Protein AF-W6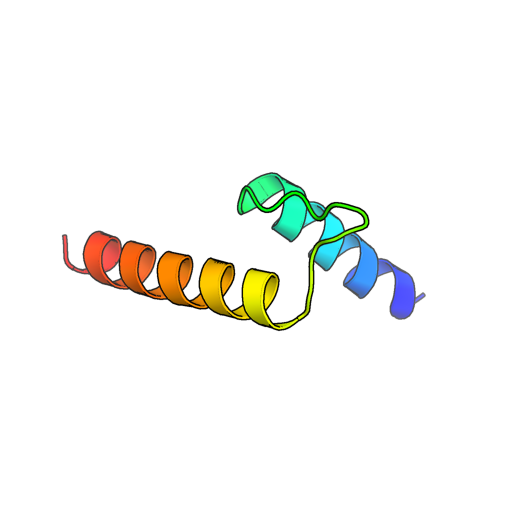TF37-F1 (afdb_monomer)

pLDDT: mean 80.72, std 11.69, range [52.62, 94.38]

Solvent-accessible surface area (backbone atoms only — not comparable to full-atom values): 2922 Å² total; per-residue (Å²): 121,72,70,55,57,57,52,53,48,52,52,51,47,29,68,74,68,72,55,81,85,53,100,81,61,47,76,63,58,56,52,51,50,55,51,55,49,50,57,52,52,55,58,65,69,73,112

InterPro domains:
  IPR000680 Borrelia lipoprotein [PF00921] (5-47)

Structure (mmCIF, N/CA/C/O backbone):
data_AF-W6TF37-F1
#
_entry.id   AF-W6TF37-F1
#
loop_
_atom_site.group_PDB
_atom_site.id
_atom_site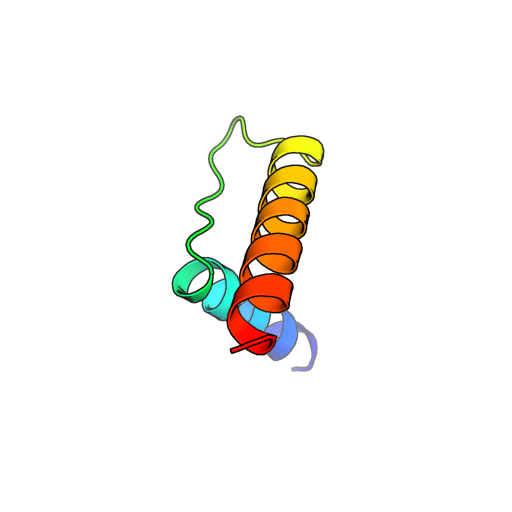.type_symbol
_atom_site.label_atom_id
_atom_site.label_alt_id
_atom_site.label_comp_id
_atom_site.label_asym_id
_atom_site.label_entity_id
_atom_site.label_seq_id
_atom_site.pdbx_PDB_ins_code
_atom_site.Cartn_x
_atom_site.Cartn_y
_atom_site.Cartn_z
_atom_site.occupancy
_atom_site.B_iso_or_equiv
_atom_site.auth_seq_id
_atom_site.auth_comp_id
_atom_site.auth_asym_id
_atom_site.auth_atom_id
_atom_site.pdbx_PDB_model_num
ATOM 1 N N . MET A 1 1 ? 26.035 -1.132 1.373 1.00 52.69 1 MET A N 1
ATOM 2 C CA . MET A 1 1 ? 25.184 -2.143 2.053 1.00 52.69 1 MET A CA 1
ATOM 3 C C . MET A 1 1 ? 23.892 -1.554 2.620 1.00 52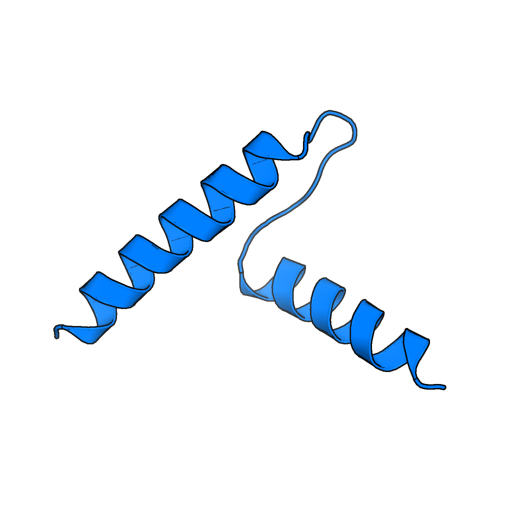.69 1 MET A C 1
ATOM 5 O O . MET A 1 1 ? 22.966 -2.319 2.840 1.00 52.69 1 MET A O 1
ATOM 9 N N . GLN A 1 2 ? 23.796 -0.235 2.821 1.00 52.62 2 GLN A N 1
ATOM 10 C CA . GLN A 1 2 ? 22.614 0.410 3.406 1.00 52.62 2 GLN A CA 1
ATOM 11 C C . GLN A 1 2 ? 21.394 0.419 2.462 1.00 52.62 2 GLN A C 1
ATOM 13 O O . GLN A 1 2 ? 20.272 0.227 2.918 1.00 52.62 2 GLN A O 1
ATOM 18 N N . ASP A 1 3 ? 21.620 0.479 1.145 1.00 54.69 3 ASP A N 1
ATOM 19 C CA . ASP A 1 3 ? 20.543 0.498 0.136 1.00 54.69 3 ASP A CA 1
ATOM 20 C C . ASP A 1 3 ? 19.787 -0.832 -0.005 1.00 54.69 3 ASP A C 1
ATOM 22 O O . ASP A 1 3 ? 18.645 -0.856 -0.451 1.00 54.69 3 ASP A O 1
ATOM 26 N N . ARG A 1 4 ? 20.392 -1.957 0.402 1.00 61.16 4 ARG A N 1
ATOM 27 C CA . ARG A 1 4 ? 19.744 -3.276 0.291 1.00 61.16 4 ARG A CA 1
ATOM 28 C C . ARG A 1 4 ? 18.667 -3.477 1.352 1.00 61.16 4 ARG A C 1
ATOM 30 O O . ARG A 1 4 ? 17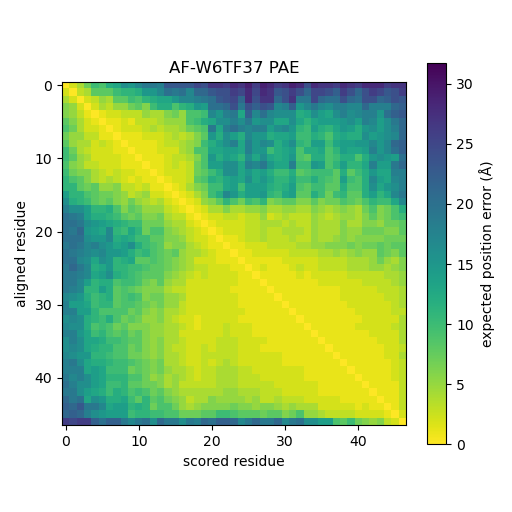.629 -4.039 1.047 1.00 61.16 4 ARG A O 1
ATOM 37 N N . VAL A 1 5 ? 18.884 -2.977 2.569 1.00 68.44 5 VAL A N 1
ATOM 38 C CA . VAL A 1 5 ? 17.940 -3.162 3.684 1.00 68.44 5 VAL A CA 1
ATOM 39 C C . VAL A 1 5 ? 16.653 -2.373 3.449 1.00 68.44 5 VAL A C 1
ATOM 41 O O . VAL A 1 5 ? 15.572 -2.878 3.729 1.00 68.44 5 VAL A O 1
ATOM 44 N N . PHE A 1 6 ? 16.756 -1.167 2.882 1.00 67.56 6 PHE A N 1
ATOM 45 C CA . PHE A 1 6 ? 15.585 -0.358 2.550 1.00 67.56 6 PHE A CA 1
ATOM 46 C C . PHE A 1 6 ? 14.751 -0.993 1.427 1.00 67.56 6 PHE A C 1
ATOM 48 O O . PHE A 1 6 ? 13.541 -1.128 1.579 1.00 67.56 6 PHE A O 1
ATOM 55 N N . CYS A 1 7 ? 15.379 -1.464 0.344 1.00 66.06 7 CYS A N 1
ATOM 56 C CA . CYS A 1 7 ? 14.664 -2.159 -0.732 1.00 66.06 7 CYS A CA 1
ATOM 57 C C . CYS A 1 7 ? 14.020 -3.468 -0.254 1.00 66.06 7 CYS A C 1
ATOM 59 O O . CYS A 1 7 ? 12.846 -3.691 -0.530 1.00 66.06 7 CYS A O 1
ATOM 61 N N . THR A 1 8 ? 14.734 -4.282 0.532 1.00 77.12 8 THR A N 1
ATOM 62 C CA . THR A 1 8 ? 14.182 -5.522 1.106 1.00 77.12 8 THR A CA 1
ATOM 63 C C . THR A 1 8 ? 13.040 -5.243 2.086 1.00 77.12 8 THR A C 1
ATOM 65 O O . THR A 1 8 ? 12.072 -5.995 2.132 1.00 77.12 8 THR A O 1
ATOM 68 N N . PHE A 1 9 ? 13.106 -4.149 2.850 1.00 76.62 9 PHE A N 1
ATOM 69 C CA . PHE A 1 9 ? 12.005 -3.730 3.716 1.00 76.62 9 PHE A CA 1
ATOM 70 C C . PHE A 1 9 ? 10.761 -3.340 2.907 1.00 76.62 9 PHE A C 1
ATOM 72 O O . PHE A 1 9 ? 9.657 -3.734 3.267 1.00 76.62 9 PHE A O 1
ATOM 79 N N . ILE A 1 10 ? 10.921 -2.618 1.794 1.00 71.88 10 ILE A N 1
ATOM 80 C CA . ILE A 1 10 ? 9.801 -2.256 0.915 1.00 71.88 10 ILE A CA 1
ATOM 81 C C . ILE A 1 10 ? 9.235 -3.480 0.179 1.00 71.88 10 ILE A C 1
ATOM 83 O O . ILE A 1 10 ? 8.015 -3.581 0.067 1.00 71.88 10 ILE A O 1
ATOM 87 N N . GLU A 1 11 ? 10.067 -4.428 -0.265 1.00 72.31 11 GLU A N 1
ATOM 88 C CA . GLU A 1 11 ? 9.606 -5.711 -0.827 1.00 72.31 11 GLU A CA 1
ATOM 89 C C . GLU A 1 11 ? 8.793 -6.507 0.203 1.00 72.31 11 GLU A C 1
ATOM 91 O O . GLU A 1 11 ? 7.655 -6.880 -0.071 1.00 72.31 11 GLU A O 1
ATOM 96 N N . LEU A 1 12 ? 9.314 -6.667 1.426 1.00 78.75 12 LEU A N 1
ATOM 97 C CA . LEU A 1 12 ? 8.618 -7.357 2.515 1.00 78.75 12 LEU A CA 1
ATOM 98 C C . LEU A 1 12 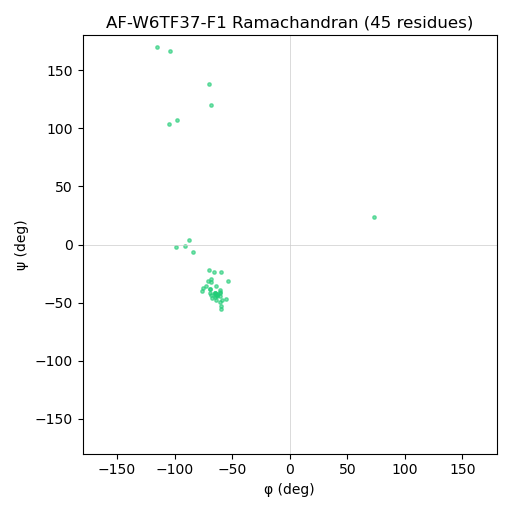? 7.291 -6.675 2.866 1.00 78.75 12 LEU A C 1
ATOM 100 O O . LEU A 1 12 ? 6.275 -7.338 3.052 1.00 78.75 12 LEU A O 1
ATOM 104 N N . MET A 1 13 ? 7.284 -5.346 2.963 1.00 73.62 13 MET A N 1
ATOM 105 C CA . MET A 1 13 ? 6.063 -4.594 3.247 1.00 73.62 13 MET A CA 1
ATOM 106 C C . MET A 1 13 ? 5.071 -4.639 2.089 1.00 73.62 13 MET A C 1
ATOM 108 O O . MET A 1 13 ? 3.872 -4.622 2.341 1.00 73.62 13 MET A O 1
ATOM 112 N N . SER A 1 14 ? 5.525 -4.760 0.844 1.00 69.56 14 SER A N 1
ATOM 113 C CA . SER A 1 14 ? 4.628 -4.928 -0.304 1.00 69.56 14 SER A CA 1
ATOM 114 C C . SER A 1 14 ? 3.937 -6.295 -0.279 1.00 69.56 14 SER A C 1
ATOM 116 O O . SER A 1 14 ? 2.720 -6.357 -0.470 1.00 69.56 14 SER A O 1
ATOM 118 N N . ASP A 1 15 ? 4.675 -7.357 0.065 1.00 70.81 15 ASP A N 1
ATOM 119 C CA . ASP A 1 15 ? 4.136 -8.716 0.219 1.00 70.81 15 ASP A CA 1
ATOM 120 C C . ASP A 1 15 ? 3.197 -8.846 1.429 1.00 70.81 15 ASP A C 1
ATOM 122 O O . ASP A 1 15 ? 2.125 -9.441 1.330 1.00 70.81 15 ASP A O 1
ATOM 126 N N . VAL A 1 16 ? 3.564 -8.266 2.577 1.00 71.12 16 VAL A N 1
ATOM 127 C CA . VAL A 1 16 ? 2.785 -8.378 3.824 1.00 71.12 16 VAL A CA 1
ATOM 128 C C . VAL A 1 16 ? 1.551 -7.484 3.804 1.00 71.12 16 VAL A C 1
ATOM 130 O O . VAL A 1 16 ? 0.486 -7.879 4.275 1.00 71.12 16 VAL A O 1
ATOM 133 N N . LEU A 1 17 ? 1.678 -6.266 3.275 1.00 76.81 17 LEU A N 1
ATOM 134 C CA . LEU A 1 17 ? 0.599 -5.285 3.320 1.00 76.81 17 LEU A CA 1
ATOM 135 C C . LEU A 1 17 ? -0.352 -5.422 2.138 1.00 76.81 17 LEU A C 1
ATOM 137 O O . LEU A 1 17 ? -1.270 -4.620 2.061 1.00 76.81 17 LEU A O 1
ATOM 141 N N . GLY A 1 18 ? -0.183 -6.417 1.259 1.00 80.56 18 GLY A N 1
ATOM 142 C CA . GLY A 1 18 ? -1.151 -6.779 0.218 1.00 80.56 18 GLY A CA 1
ATOM 143 C C . GLY A 1 18 ? -1.231 -5.796 -0.952 1.00 80.56 18 GLY A C 1
ATOM 144 O O . GLY A 1 18 ? -2.263 -5.724 -1.621 1.00 80.56 18 GLY A O 1
ATOM 145 N N . PHE A 1 19 ? -0.170 -5.021 -1.193 1.00 84.00 19 PHE A N 1
ATOM 146 C CA . PHE A 1 19 ? -0.125 -4.048 -2.281 1.00 84.00 19 PHE A CA 1
ATOM 147 C C . PHE A 1 19 ? 0.751 -4.542 -3.431 1.00 84.00 19 PHE A C 1
ATOM 149 O O . PHE A 1 19 ? 1.976 -4.468 -3.377 1.00 84.00 19 PHE A O 1
ATOM 156 N N . THR A 1 20 ? 0.121 -4.994 -4.513 1.00 83.06 20 THR A N 1
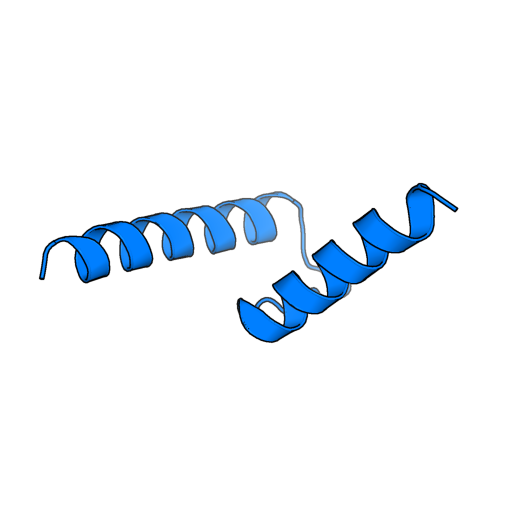ATOM 157 C CA . THR A 1 20 ? 0.823 -5.364 -5.748 1.00 83.06 20 THR A CA 1
AT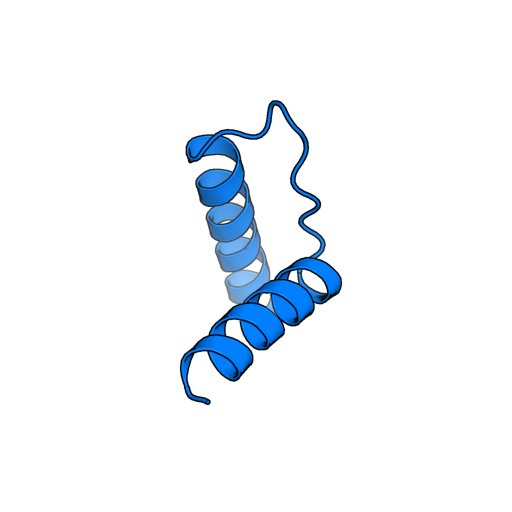OM 158 C C . THR A 1 20 ? 0.773 -4.214 -6.748 1.00 83.06 20 THR A C 1
ATOM 160 O O . THR A 1 20 ? -0.268 -3.955 -7.355 1.00 83.06 20 THR A O 1
ATOM 163 N N . ALA A 1 21 ? 1.906 -3.540 -6.953 1.00 80.00 21 ALA A N 1
ATOM 164 C CA . ALA A 1 21 ? 2.033 -2.524 -7.993 1.00 80.00 21 ALA A CA 1
ATOM 165 C C . ALA A 1 21 ? 2.026 -3.159 -9.399 1.00 80.00 21 ALA A C 1
ATOM 167 O O . ALA A 1 21 ? 2.664 -4.183 -9.642 1.00 80.00 21 ALA A O 1
ATOM 168 N N . LYS A 1 22 ? 1.315 -2.529 -10.335 1.00 84.62 22 LYS A N 1
ATOM 169 C CA . LYS A 1 22 ? 1.242 -2.869 -11.765 1.00 84.62 22 LYS A CA 1
ATOM 170 C C . LYS A 1 22 ? 1.832 -1.740 -12.615 1.00 84.62 22 LYS A C 1
ATOM 172 O O . LYS A 1 22 ? 2.087 -0.650 -12.111 1.00 84.62 22 LYS A O 1
ATOM 177 N N . VAL A 1 23 ? 2.027 -1.980 -13.915 1.00 84.12 23 VAL A N 1
ATOM 178 C CA . VAL A 1 23 ? 2.654 -1.005 -14.837 1.00 84.12 23 VAL A CA 1
ATOM 179 C C . VAL A 1 23 ? 1.895 0.328 -14.937 1.00 84.12 23 VAL A C 1
ATOM 181 O O . VAL A 1 23 ? 2.476 1.354 -15.271 1.00 84.12 23 VAL A O 1
ATOM 184 N N . ASP A 1 24 ? 0.600 0.313 -14.634 1.00 90.69 24 ASP A N 1
ATOM 185 C CA . ASP A 1 24 ? -0.321 1.449 -14.642 1.00 90.69 24 ASP A CA 1
ATOM 186 C C . ASP A 1 24 ? -0.564 2.049 -13.247 1.00 90.69 24 ASP A C 1
ATOM 188 O O . ASP A 1 24 ? -1.273 3.048 -13.113 1.00 90.69 24 ASP A O 1
ATOM 192 N N . THR A 1 25 ? 0.035 1.472 -12.202 1.00 87.25 25 THR A N 1
ATOM 193 C CA . THR A 1 25 ? -0.092 1.967 -10.830 1.00 87.25 25 THR A CA 1
ATOM 194 C C . THR A 1 25 ? 0.609 3.309 -10.692 1.00 87.25 25 THR A C 1
ATOM 196 O O . THR A 1 25 ? 1.820 3.429 -10.880 1.00 87.25 25 THR A O 1
ATOM 199 N N . ASN A 1 26 ? -0.153 4.336 -10.324 1.00 91.31 26 ASN A N 1
ATOM 200 C CA . ASN A 1 26 ? 0.363 5.685 -10.141 1.00 91.31 26 ASN A CA 1
ATOM 201 C C . ASN A 1 26 ? 0.516 6.038 -8.650 1.00 91.31 26 ASN A C 1
ATOM 203 O O . ASN A 1 26 ? -0.028 5.381 -7.763 1.00 91.31 26 ASN A O 1
ATOM 207 N N . LYS A 1 27 ? 1.241 7.127 -8.355 1.00 89.31 27 LYS A N 1
ATOM 208 C CA . LYS A 1 27 ? 1.533 7.571 -6.976 1.00 89.31 27 LYS A CA 1
ATOM 209 C C . LYS A 1 27 ? 0.276 7.745 -6.105 1.00 89.31 27 LYS A C 1
ATOM 211 O O . LYS A 1 27 ? 0.347 7.546 -4.894 1.00 89.31 27 LYS A O 1
ATOM 216 N N . ARG A 1 28 ? -0.865 8.120 -6.696 1.00 93.12 28 ARG A N 1
ATOM 217 C CA . ARG A 1 28 ? -2.129 8.295 -5.963 1.00 93.12 28 ARG A CA 1
ATOM 218 C C . ARG A 1 28 ? -2.729 6.957 -5.554 1.00 93.12 28 ARG A C 1
ATOM 220 O O . ARG A 1 28 ? -3.254 6.874 -4.453 1.00 93.12 28 ARG A O 1
ATOM 227 N N . ASP A 1 29 ? -2.603 5.923 -6.380 1.00 90.06 29 ASP A N 1
ATOM 228 C CA . ASP A 1 29 ? -3.111 4.583 -6.064 1.00 90.06 29 ASP A CA 1
ATOM 229 C C . ASP A 1 29 ? -2.381 4.015 -4.840 1.00 90.06 29 ASP A C 1
ATOM 231 O O . ASP A 1 29 ? -3.015 3.533 -3.902 1.00 90.06 29 ASP A O 1
ATOM 235 N N . VAL A 1 30 ? -1.054 4.193 -4.800 1.00 85.69 30 VAL A N 1
ATOM 236 C CA . VAL A 1 30 ? -0.204 3.853 -3.647 1.00 85.69 30 VAL A CA 1
ATOM 237 C C . VAL A 1 30 ? -0.646 4.633 -2.403 1.00 85.69 30 VAL A C 1
ATOM 239 O O . VAL A 1 30 ? -0.919 4.047 -1.358 1.00 85.69 30 VAL A O 1
ATOM 242 N N . GLY A 1 31 ? -0.759 5.962 -2.511 1.00 89.38 31 GLY A N 1
ATOM 243 C CA . GLY A 1 31 ? -1.151 6.816 -1.385 1.00 89.38 31 GLY A CA 1
ATOM 244 C C . GLY A 1 31 ? -2.537 6.477 -0.828 1.00 89.38 31 GLY A C 1
ATOM 245 O O . GLY A 1 31 ? -2.714 6.400 0.386 1.00 89.38 31 GLY A O 1
ATOM 246 N N . ASN A 1 32 ? -3.504 6.215 -1.708 1.00 93.50 32 ASN A N 1
ATOM 247 C CA . ASN A 1 32 ? -4.860 5.824 -1.329 1.00 93.50 32 ASN A CA 1
ATOM 248 C C . ASN A 1 32 ? -4.878 4.471 -0.611 1.00 93.50 32 ASN A C 1
ATOM 250 O O . ASN A 1 32 ? -5.573 4.328 0.397 1.00 93.50 32 ASN A O 1
ATOM 254 N N . TYR A 1 33 ? -4.098 3.502 -1.099 1.00 90.00 33 TYR A N 1
ATOM 255 C CA . TYR A 1 33 ? -3.994 2.184 -0.486 1.00 90.00 33 TYR A CA 1
ATOM 256 C C . TYR A 1 33 ? -3.494 2.266 0.960 1.00 90.00 33 TYR A C 1
ATOM 258 O O . TYR A 1 33 ? -4.178 1.819 1.882 1.00 90.00 33 TYR A O 1
ATOM 266 N N . PHE A 1 34 ? -2.337 2.899 1.174 1.00 88.94 34 PHE A N 1
ATOM 267 C CA . PHE A 1 34 ? -1.730 2.988 2.503 1.00 88.94 34 PHE A CA 1
ATOM 268 C C . PHE A 1 34 ? -2.536 3.864 3.469 1.00 88.94 34 PHE A C 1
ATOM 270 O O . PHE A 1 34 ? -2.602 3.549 4.655 1.00 88.94 34 PHE A O 1
ATOM 277 N N . ASN A 1 35 ? -3.219 4.904 2.979 1.00 93.19 35 ASN A N 1
ATOM 278 C CA . ASN A 1 35 ? -4.146 5.683 3.801 1.00 93.19 35 ASN A CA 1
ATOM 279 C C . ASN A 1 35 ? -5.340 4.826 4.265 1.00 93.19 35 ASN A C 1
ATOM 281 O O . ASN A 1 35 ? -5.649 4.769 5.455 1.00 93.19 35 ASN A O 1
ATOM 285 N N . SER A 1 36 ? -5.971 4.081 3.347 1.00 93.50 36 SER A N 1
ATOM 286 C CA . SER A 1 36 ? -7.063 3.166 3.706 1.00 93.50 36 SER A CA 1
ATOM 287 C C . SER A 1 36 ? -6.610 2.080 4.680 1.00 93.50 36 SER A C 1
ATOM 289 O O . SER A 1 36 ? -7.379 1.712 5.570 1.00 93.50 36 SER A O 1
ATOM 291 N N . LEU A 1 37 ? -5.398 1.556 4.504 1.00 89.50 37 LEU A N 1
ATOM 292 C CA . LEU A 1 37 ? -4.828 0.556 5.394 1.00 89.50 37 LEU A CA 1
ATOM 293 C C . LEU A 1 37 ? -4.604 1.125 6.800 1.00 89.50 37 LEU A C 1
ATOM 295 O O . LEU A 1 37 ? -5.021 0.496 7.768 1.00 89.50 37 LEU A O 1
ATOM 299 N N . GLY A 1 38 ? -4.043 2.333 6.911 1.00 89.19 38 GLY A N 1
ATOM 300 C CA . GLY A 1 38 ? -3.870 3.028 8.189 1.00 89.19 38 GLY A CA 1
ATOM 301 C C . GLY A 1 38 ? -5.184 3.183 8.955 1.00 89.19 38 GLY A C 1
ATOM 302 O O . GLY A 1 38 ? -5.256 2.808 10.120 1.00 89.1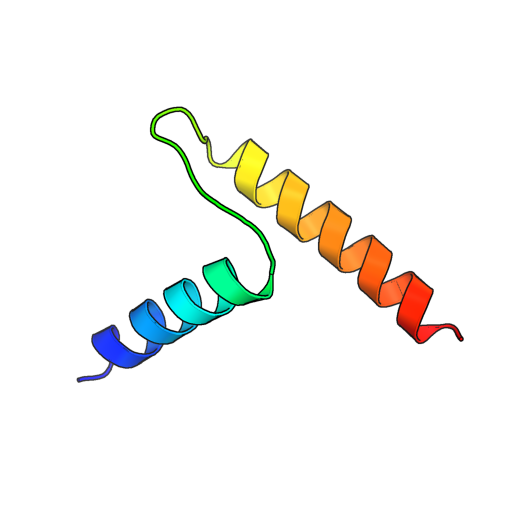9 38 GLY A O 1
ATOM 303 N N . VAL A 1 39 ? -6.258 3.616 8.283 1.00 94.38 39 VAL A N 1
ATOM 304 C CA . VAL A 1 39 ? -7.596 3.728 8.900 1.00 94.38 39 VAL A CA 1
ATOM 305 C C . VAL 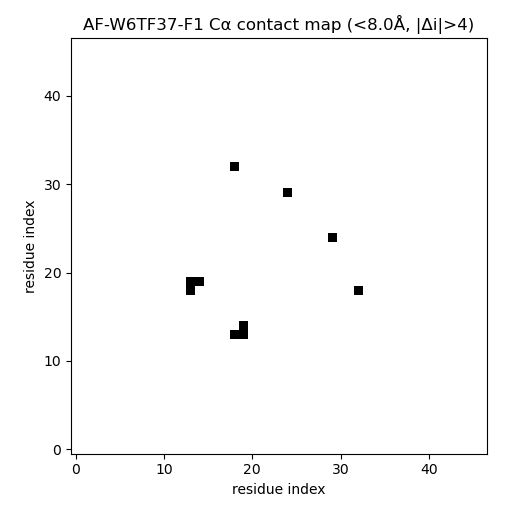A 1 39 ? -8.117 2.379 9.410 1.00 94.38 39 VAL A C 1
ATOM 307 O O . VAL A 1 39 ? -8.717 2.322 10.482 1.00 94.38 39 VAL A O 1
ATOM 310 N N . LYS A 1 40 ? -7.916 1.287 8.658 1.00 90.75 40 LYS A N 1
ATOM 311 C CA . LYS A 1 40 ? -8.330 -0.061 9.088 1.00 90.75 40 LYS A CA 1
ATOM 312 C C . LYS A 1 40 ? -7.560 -0.515 10.328 1.00 90.75 40 LYS A C 1
ATOM 314 O O . LYS A 1 40 ? -8.174 -1.046 11.245 1.00 90.75 40 LYS A O 1
ATOM 319 N N . LEU A 1 41 ? -6.247 -0.280 10.357 1.00 89.38 41 LEU A N 1
ATOM 320 C CA . LEU A 1 41 ? -5.392 -0.622 11.495 1.00 89.38 41 LEU A CA 1
ATOM 321 C C . LEU A 1 41 ? -5.753 0.187 12.743 1.00 89.38 41 LEU A C 1
ATOM 323 O O . LEU A 1 41 ? -5.824 -0.387 13.823 1.00 89.38 41 LEU A O 1
ATOM 327 N N . SER A 1 42 ? -6.034 1.487 12.601 1.00 89.38 42 SER A N 1
ATOM 328 C CA . SER A 1 42 ? -6.479 2.320 13.723 1.00 89.38 42 SER A CA 1
ATOM 329 C C . SER A 1 42 ? -7.757 1.777 14.355 1.00 89.38 42 SER A C 1
ATOM 331 O O . SER A 1 42 ? -7.785 1.577 15.560 1.00 89.38 42 SER A O 1
ATOM 333 N N . LYS A 1 43 ? -8.771 1.443 13.545 1.00 92.56 43 LYS A N 1
ATOM 334 C CA . LYS A 1 43 ? -10.026 0.861 14.048 1.00 92.56 43 LYS A CA 1
ATOM 335 C C . LYS A 1 43 ? -9.826 -0.497 14.720 1.00 92.56 43 LYS A C 1
ATOM 337 O O . LYS A 1 43 ? -10.405 -0.740 15.764 1.00 92.56 43 LYS A O 1
ATOM 342 N N . ALA A 1 44 ? -9.008 -1.370 14.133 1.00 88.38 44 ALA A N 1
ATOM 343 C CA . ALA A 1 44 ? -8.707 -2.676 14.721 1.00 88.38 44 ALA A CA 1
ATOM 344 C C . ALA A 1 44 ? -7.932 -2.569 16.048 1.00 88.38 44 ALA A C 1
ATOM 346 O O . ALA A 1 44 ? -7.979 -3.485 16.855 1.00 88.38 44 ALA A O 1
ATOM 347 N N . SER A 1 45 ? -7.212 -1.465 16.273 1.00 88.62 45 SER A N 1
ATOM 348 C CA . SER A 1 45 ? -6.490 -1.195 17.521 1.00 88.62 45 SER A CA 1
ATOM 349 C C . SER A 1 45 ? -7.369 -0.584 18.622 1.00 88.62 45 SER A C 1
ATOM 351 O O . SER A 1 45 ? -6.869 -0.367 19.726 1.00 88.62 45 SER A O 1
ATOM 353 N N . GLU A 1 46 ? -8.623 -0.241 18.322 1.00 87.69 46 GLU A N 1
ATOM 354 C CA . GLU A 1 46 ? -9.600 0.286 19.286 1.00 87.69 46 GLU A CA 1
ATOM 355 C C . GLU A 1 46 ? -10.437 -0.834 19.946 1.00 87.69 46 GLU A C 1
ATOM 357 O O . GLU A 1 46 ? -11.270 -0.536 20.804 1.00 87.69 46 GLU A O 1
ATOM 362 N N . GLU A 1 47 ? -10.210 -2.097 19.561 1.00 59.66 47 GLU A N 1
ATOM 363 C CA . GLU A 1 47 ? -10.736 -3.319 20.204 1.00 59.66 47 GLU A CA 1
ATOM 364 C C . GLU A 1 47 ? -9.857 -3.774 21.382 1.00 59.66 47 GLU A C 1
ATOM 366 O O . GLU A 1 47 ? -10.439 -4.221 22.399 1.00 59.66 47 GLU A O 1
#

Mean predicted aligned error: 7.93 Å

Foldseek 3Di:
DVVVVVVVVVVVCCVVLVPDDDPPDDPVNVVVSVVVSVVVVVVVVVD

Secondary structure (DSSP, 8-state):
-HHHHHHHHHHHHHHHTT----TT--HHHHHHHHHHHHHHHHHHTT-

Radius of gyration: 13.03 Å; Cα contacts (8 Å, |Δi|>4): 5; chains: 1; bounding box: 36×17×35 Å

Organism: NCBI:txid1432657

Sequence (47 aa):
MQDRVFCTFIELMSDVLGFTAKVDTNKRDVGNYFNSLGVKLSKASEE